Protein AF-A0A3E0NU77-F1 (afdb_monomer_lite)

Structure (mmCIF, N/CA/C/O backbone):
data_AF-A0A3E0NU77-F1
#
_entry.id   AF-A0A3E0NU77-F1
#
loop_
_atom_site.group_PDB
_atom_site.id
_atom_site.type_symbol
_atom_site.label_atom_id
_atom_site.label_alt_id
_atom_site.label_comp_id
_atom_site.label_asym_id
_atom_site.label_entity_id
_atom_site.label_seq_id
_atom_site.pdbx_PDB_ins_code
_atom_site.Cartn_x
_atom_site.Cartn_y
_atom_site.Cartn_z
_atom_site.occupancy
_atom_site.B_iso_or_equiv
_atom_site.auth_seq_id
_atom_site.auth_comp_id
_atom_site.auth_asym_id
_atom_site.auth_atom_id
_atom_site.pdbx_PDB_model_num
ATOM 1 N N . TRP A 1 1 ? 24.855 6.299 -4.990 1.00 49.91 1 TRP A N 1
ATOM 2 C CA . TRP A 1 1 ? 24.032 5.827 -3.865 1.00 49.91 1 TRP A CA 1
ATOM 3 C C . TRP A 1 1 ? 24.746 4.621 -3.277 1.00 49.91 1 TRP A C 1
ATOM 5 O O . TRP A 1 1 ? 24.871 3.644 -3.994 1.00 49.91 1 TRP A O 1
ATOM 15 N N . GLU A 1 2 ? 25.311 4.724 -2.069 1.00 51.88 2 GLU A N 1
ATOM 16 C CA . GLU A 1 2 ? 26.078 3.626 -1.432 1.00 51.88 2 GLU A CA 1
ATOM 17 C C . GLU A 1 2 ? 25.204 2.665 -0.600 1.00 51.88 2 GLU A C 1
ATOM 19 O O . GLU A 1 2 ? 25.606 1.528 -0.394 1.00 51.88 2 GLU A O 1
ATOM 24 N N . ASP A 1 3 ? 23.988 3.068 -0.208 1.00 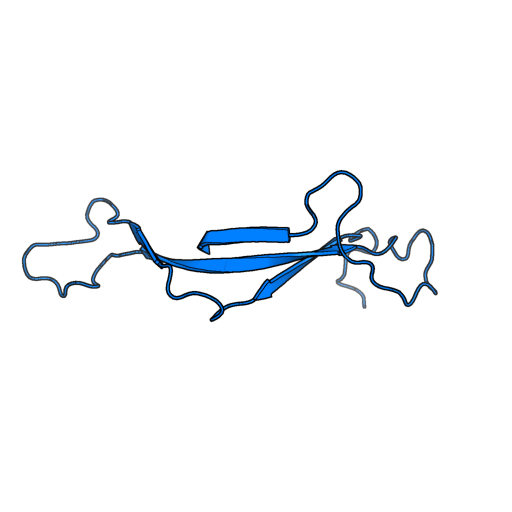56.88 3 ASP A N 1
ATOM 25 C CA . ASP A 1 3 ? 23.108 2.299 0.699 1.00 56.88 3 ASP A CA 1
ATOM 26 C C . ASP A 1 3 ? 21.881 1.652 0.024 1.00 56.88 3 ASP A C 1
ATOM 28 O O . ASP A 1 3 ? 20.940 1.223 0.692 1.00 56.88 3 ASP A O 1
ATOM 32 N N . ILE A 1 4 ? 21.846 1.586 -1.308 1.00 58.81 4 ILE A N 1
ATOM 33 C CA . ILE A 1 4 ? 20.766 0.909 -2.040 1.00 58.81 4 ILE A CA 1
ATOM 34 C C . ILE A 1 4 ? 21.321 -0.412 -2.561 1.00 58.81 4 ILE A C 1
ATOM 36 O O . ILE A 1 4 ? 22.298 -0.401 -3.305 1.00 58.81 4 ILE A O 1
ATOM 40 N N . ASP A 1 5 ? 20.713 -1.540 -2.175 1.00 60.88 5 ASP A N 1
ATOM 41 C CA . ASP A 1 5 ? 21.088 -2.852 -2.712 1.00 60.88 5 ASP A CA 1
ATOM 42 C C . ASP A 1 5 ? 20.894 -2.838 -4.242 1.00 60.88 5 ASP A C 1
ATOM 44 O O . ASP A 1 5 ? 19.754 -2.745 -4.706 1.00 60.88 5 ASP A O 1
ATOM 48 N N . PRO A 1 6 ? 21.967 -2.956 -5.047 1.00 60.53 6 PRO A N 1
ATOM 49 C CA . PRO A 1 6 ? 21.879 -2.917 -6.507 1.00 60.53 6 PRO A CA 1
ATOM 50 C C . PRO A 1 6 ? 21.165 -4.143 -7.110 1.00 60.53 6 PRO A C 1
ATOM 52 O O . PRO A 1 6 ? 21.021 -4.236 -8.328 1.00 60.53 6 PRO A O 1
ATOM 55 N N . ARG A 1 7 ? 20.749 -5.107 -6.275 1.00 62.50 7 ARG A N 1
ATOM 56 C CA . ARG A 1 7 ? 19.890 -6.253 -6.627 1.00 62.50 7 ARG A CA 1
ATOM 57 C C . ARG A 1 7 ? 18.403 -5.979 -6.381 1.00 62.50 7 ARG A C 1
ATOM 59 O O . ARG A 1 7 ? 17.575 -6.866 -6.589 1.00 62.50 7 ARG A O 1
ATOM 66 N N . GLY A 1 8 ? 18.064 -4.811 -5.835 1.00 66.81 8 GLY A N 1
ATOM 67 C CA . GLY A 1 8 ? 16.692 -4.401 -5.575 1.00 66.81 8 GLY A CA 1
ATOM 68 C C . GLY A 1 8 ? 15.944 -4.132 -6.878 1.00 66.81 8 GLY A C 1
ATOM 69 O O . GLY A 1 8 ? 15.882 -2.998 -7.335 1.00 66.81 8 GLY A O 1
ATOM 70 N N . ASP A 1 9 ? 15.348 -5.174 -7.454 1.00 77.69 9 ASP A N 1
ATOM 71 C CA . ASP A 1 9 ? 14.687 -5.097 -8.766 1.00 77.69 9 ASP A CA 1
ATOM 72 C C . ASP A 1 9 ? 13.193 -4.723 -8.677 1.00 77.69 9 ASP A C 1
ATOM 74 O O . ASP A 1 9 ? 12.511 -4.594 -9.696 1.00 77.69 9 ASP A O 1
ATOM 78 N N . TYR A 1 10 ? 12.654 -4.582 -7.460 1.00 87.06 10 TYR A N 1
ATOM 79 C CA . TYR A 1 10 ? 11.220 -4.442 -7.199 1.00 87.06 10 TYR A CA 1
ATOM 80 C C . TYR A 1 10 ? 10.941 -3.445 -6.080 1.00 87.06 10 TYR A C 1
ATOM 82 O O . TYR A 1 10 ? 11.626 -3.441 -5.057 1.00 87.06 10 TYR A O 1
ATOM 90 N N . PHE A 1 11 ? 9.874 -2.666 -6.226 1.00 88.19 11 PHE A N 1
ATOM 91 C CA . PHE A 1 11 ? 9.338 -1.840 -5.149 1.00 88.19 11 PHE A CA 1
ATOM 92 C C . PHE A 1 11 ? 7.818 -1.715 -5.262 1.00 88.19 11 PHE A C 1
ATOM 94 O O . PHE A 1 11 ? 7.227 -2.009 -6.302 1.00 88.19 11 PHE A O 1
ATOM 101 N N . SER A 1 12 ? 7.184 -1.265 -4.181 1.00 93.19 12 SER A N 1
ATOM 102 C CA . SER A 1 12 ? 5.737 -1.067 -4.131 1.00 93.19 12 SER A CA 1
ATOM 103 C C . SER A 1 12 ? 5.404 0.345 -3.664 1.00 93.19 12 SER A C 1
ATOM 105 O O . SER A 1 12 ? 6.028 0.864 -2.739 1.00 93.19 12 SER A O 1
ATOM 107 N N . VAL A 1 13 ? 4.391 0.945 -4.281 1.00 93.94 13 VAL A N 1
ATOM 108 C CA . VAL A 1 13 ? 3.797 2.221 -3.869 1.00 93.94 13 VAL A CA 1
ATOM 109 C C . VAL A 1 13 ? 2.447 1.937 -3.226 1.00 93.94 13 VAL A C 1
ATOM 111 O O . VAL A 1 13 ? 1.636 1.203 -3.787 1.00 93.94 13 VAL A O 1
ATOM 114 N N . TYR A 1 14 ? 2.203 2.521 -2.056 1.00 95.00 14 TYR A N 1
ATOM 115 C CA . TYR A 1 14 ? 0.932 2.413 -1.346 1.00 95.00 14 TYR A CA 1
ATOM 116 C C . TYR A 1 14 ? 0.162 3.714 -1.534 1.00 95.00 14 TYR A C 1
ATOM 118 O O . TYR A 1 14 ? 0.679 4.788 -1.238 1.00 95.00 14 TYR A O 1
ATOM 126 N N . VAL A 1 15 ? -1.058 3.609 -2.052 1.00 94.69 15 VAL A N 1
ATOM 127 C CA . VAL A 1 15 ? -1.957 4.746 -2.242 1.00 94.69 15 VAL A CA 1
ATOM 128 C C . VAL A 1 15 ? -3.076 4.655 -1.215 1.00 94.69 15 VAL A C 1
ATOM 130 O O . VAL A 1 15 ? -3.845 3.688 -1.197 1.00 94.69 15 VAL A O 1
ATOM 133 N N . GLU A 1 16 ? -3.147 5.678 -0.374 1.00 93.44 16 GLU A N 1
ATOM 134 C CA . GLU A 1 16 ? -4.125 5.816 0.703 1.00 93.44 16 GLU A CA 1
ATOM 135 C C . GLU A 1 16 ? -5.269 6.752 0.280 1.00 93.44 16 GLU A C 1
ATOM 137 O O . GLU A 1 16 ? -5.190 7.444 -0.738 1.00 93.44 16 GLU A O 1
ATOM 142 N N . GLY A 1 17 ? -6.371 6.766 1.035 1.00 92.19 17 GLY A N 1
ATOM 143 C CA . GLY A 1 17 ? -7.496 7.686 0.798 1.00 92.19 17 GLY A CA 1
ATOM 144 C C . GLY A 1 17 ? -8.412 7.333 -0.382 1.00 92.19 17 GLY A C 1
ATOM 145 O O . GLY A 1 17 ? -9.382 8.040 -0.641 1.00 92.19 17 GLY A O 1
ATOM 146 N N . LEU A 1 18 ? -8.161 6.219 -1.078 1.00 93.25 18 LEU A N 1
ATOM 147 C CA . LEU A 1 18 ? -9.042 5.724 -2.146 1.00 93.25 18 LEU A CA 1
ATOM 148 C C . LEU A 1 18 ? -10.306 5.037 -1.612 1.00 93.25 18 LEU A C 1
ATOM 150 O O . LEU A 1 18 ? -11.264 4.832 -2.357 1.00 93.25 18 LEU A O 1
ATOM 154 N N . THR A 1 19 ? -10.307 4.638 -0.338 1.00 91.31 19 THR A N 1
ATOM 155 C CA . THR A 1 19 ? -11.437 3.956 0.297 1.00 91.31 19 THR A CA 1
ATOM 156 C C . THR A 1 19 ? -11.615 4.420 1.739 1.00 91.31 19 THR A C 1
ATOM 158 O O . THR A 1 19 ? -10.654 4.820 2.387 1.00 91.31 19 THR A O 1
ATOM 161 N N . ASN A 1 20 ? -12.837 4.285 2.260 1.00 89.44 20 ASN A N 1
ATOM 162 C CA . ASN A 1 20 ? -13.143 4.445 3.687 1.00 89.44 20 ASN A CA 1
ATOM 163 C C . ASN A 1 20 ? -13.116 3.098 4.436 1.00 89.44 20 ASN A C 1
ATOM 165 O O . ASN A 1 20 ? -13.770 2.955 5.464 1.00 89.44 20 ASN A O 1
ATOM 169 N N . ALA A 1 21 ? -12.455 2.069 3.894 1.00 91.44 21 ALA A N 1
ATOM 170 C CA . ALA A 1 21 ? -12.436 0.750 4.515 1.00 91.44 21 ALA A CA 1
ATOM 171 C C . ALA A 1 21 ? -11.348 0.688 5.594 1.00 91.44 21 ALA A C 1
ATOM 173 O O . ALA A 1 21 ? -10.161 0.810 5.300 1.00 91.44 21 ALA A O 1
ATOM 174 N N . TYR A 1 22 ? -11.770 0.444 6.831 1.00 90.50 22 TYR A N 1
ATOM 175 C CA . TYR A 1 22 ? -10.908 0.257 7.992 1.00 90.50 22 TYR A CA 1
ATOM 176 C C . TYR A 1 22 ? -11.195 -1.094 8.645 1.00 90.50 22 TYR A C 1
ATOM 178 O O . TYR A 1 22 ? -12.310 -1.617 8.565 1.00 90.50 22 TYR A O 1
ATOM 186 N N . ARG A 1 23 ? -10.180 -1.660 9.290 1.00 92.06 23 ARG A N 1
ATOM 187 C CA . ARG A 1 23 ? -10.325 -2.776 10.225 1.00 92.06 23 ARG A CA 1
ATOM 188 C C . ARG A 1 23 ? -9.612 -2.417 11.518 1.00 92.06 23 ARG A C 1
ATOM 190 O O . ARG A 1 23 ? -8.719 -1.573 11.517 1.00 92.06 23 ARG A O 1
ATOM 197 N N . TRP A 1 24 ? -10.031 -3.037 12.606 1.00 89.75 24 TRP A N 1
ATOM 198 C CA . TRP A 1 24 ? -9.336 -2.909 13.872 1.00 89.75 24 TRP A CA 1
ATOM 199 C C . TRP A 1 24 ? -9.303 -4.241 14.595 1.00 89.75 24 TRP A C 1
ATOM 201 O O . TRP A 1 24 ? -10.160 -5.104 14.379 1.00 89.75 24 TRP A O 1
ATOM 211 N N . THR A 1 25 ? -8.306 -4.384 15.449 1.00 89.06 25 THR A N 1
ATOM 212 C CA . THR A 1 25 ? -8.180 -5.479 16.403 1.00 89.06 25 THR A CA 1
ATOM 213 C C . THR A 1 25 ? -8.212 -4.896 17.812 1.00 89.06 25 THR A C 1
ATOM 215 O O . THR A 1 25 ? -7.793 -3.760 18.043 1.00 89.06 25 THR A O 1
ATOM 218 N N . ASP A 1 26 ? -8.759 -5.667 18.750 1.00 86.81 26 ASP A N 1
ATOM 219 C CA . ASP A 1 26 ? -8.730 -5.372 20.181 1.00 86.81 26 ASP A CA 1
ATOM 220 C C . ASP A 1 26 ? -7.741 -6.369 20.829 1.00 86.81 26 ASP A C 1
ATOM 222 O O . ASP A 1 26 ? -8.140 -7.491 21.156 1.00 86.81 26 ASP A O 1
ATOM 226 N N . PRO A 1 27 ? -6.441 -6.034 20.958 1.00 86.06 27 PRO A N 1
ATOM 227 C CA . PRO A 1 27 ? -5.457 -6.893 21.604 1.00 86.06 27 PRO A CA 1
ATOM 228 C C . PRO A 1 27 ? -5.849 -7.184 23.056 1.00 86.06 27 PRO A C 1
ATOM 230 O O . PRO A 1 27 ? -6.375 -6.325 23.772 1.00 86.06 27 PRO A O 1
ATOM 233 N N . GLU A 1 28 ? -5.576 -8.405 23.511 1.00 83.81 28 GLU A N 1
ATOM 234 C CA . GLU A 1 28 ? -5.936 -8.832 24.860 1.00 83.81 28 GLU A CA 1
ATOM 235 C C . GLU A 1 28 ? -5.259 -7.939 25.916 1.00 83.81 28 GLU A C 1
ATOM 237 O O . GLU A 1 28 ? -4.051 -7.710 25.889 1.00 83.81 28 GLU A O 1
ATOM 242 N N . GLY A 1 29 ? -6.051 -7.396 26.843 1.00 81.62 29 GLY A N 1
ATOM 243 C CA . GLY A 1 29 ? -5.568 -6.495 27.894 1.00 81.62 29 GLY A CA 1
ATOM 244 C C . GLY A 1 29 ? -5.344 -5.037 27.471 1.00 81.62 29 GLY A C 1
ATOM 245 O O . GLY A 1 29 ? -5.019 -4.217 28.332 1.00 81.62 29 GLY A O 1
ATOM 246 N N . ALA A 1 30 ? -5.551 -4.687 26.196 1.00 80.69 30 ALA A N 1
ATOM 247 C CA . ALA A 1 30 ? -5.385 -3.319 25.700 1.00 80.69 30 ALA A CA 1
ATOM 248 C C . ALA A 1 30 ? -6.588 -2.400 26.002 1.00 80.69 30 ALA A C 1
ATOM 250 O O . ALA A 1 30 ? -6.430 -1.181 26.034 1.00 80.69 30 ALA A O 1
ATOM 251 N N . PHE A 1 31 ? -7.765 -2.975 26.275 1.00 78.62 31 PHE A N 1
ATOM 252 C CA . PHE A 1 31 ? -8.992 -2.254 26.631 1.00 78.62 31 PHE A CA 1
ATOM 253 C C . PHE A 1 31 ? -9.464 -2.606 28.048 1.00 78.62 31 PHE A C 1
ATOM 255 O O . PHE A 1 31 ? -9.545 -3.785 28.406 1.00 78.62 31 PHE A O 1
ATOM 262 N N . LYS A 1 32 ? -9.834 -1.596 28.845 1.00 80.25 32 LYS A N 1
ATOM 263 C CA . LYS A 1 32 ? -10.481 -1.761 30.154 1.00 80.25 32 LYS A CA 1
ATOM 264 C C . LYS A 1 32 ? -11.847 -1.064 30.183 1.00 80.25 32 LYS A C 1
ATOM 266 O O . LYS A 1 32 ? -12.030 -0.023 29.553 1.00 80.25 32 LYS A O 1
ATOM 271 N N . PRO A 1 33 ? -12.822 -1.589 30.949 1.00 77.00 33 PRO A N 1
ATOM 272 C CA . PRO A 1 33 ? -14.098 -0.910 31.153 1.00 77.00 33 PRO A CA 1
ATOM 273 C C . PRO A 1 33 ? -13.896 0.514 31.695 1.00 77.00 33 PRO A C 1
ATOM 275 O O . PRO A 1 33 ? -13.329 0.692 32.771 1.00 77.00 33 PRO A O 1
ATOM 278 N N . GLY A 1 34 ? -14.373 1.514 30.951 1.00 83.06 34 GLY A N 1
ATOM 279 C CA . GLY A 1 34 ? -14.205 2.938 31.266 1.00 83.06 34 GLY A CA 1
ATOM 280 C C . GLY A 1 34 ? -13.191 3.665 30.379 1.00 83.06 34 GLY A C 1
ATOM 281 O O . GLY A 1 34 ? -13.179 4.896 30.374 1.00 83.06 34 GLY A O 1
ATOM 282 N N . ASP A 1 35 ? -12.397 2.937 29.593 1.00 82.81 35 ASP A N 1
ATOM 283 C CA . ASP A 1 35 ? -11.485 3.549 28.635 1.00 82.81 35 ASP A CA 1
ATOM 284 C C . ASP A 1 35 ? -12.245 4.154 27.437 1.00 82.81 35 ASP A C 1
ATOM 286 O O . ASP A 1 35 ? -13.286 3.631 27.019 1.00 82.81 35 ASP A O 1
ATOM 290 N N . PRO A 1 36 ? -11.727 5.244 26.837 1.00 83.94 36 PRO A N 1
ATOM 291 C CA . PRO A 1 36 ? -12.244 5.768 25.580 1.00 83.94 36 PRO A CA 1
ATOM 292 C C . PRO A 1 36 ? -12.345 4.690 24.480 1.00 83.94 36 PRO A C 1
ATOM 294 O O . PRO A 1 36 ? -11.510 3.789 24.422 1.00 83.94 36 PRO A O 1
ATOM 297 N N . PRO A 1 37 ? -13.309 4.801 23.547 1.00 74.69 37 PRO A N 1
ATOM 298 C CA . PRO A 1 37 ? -13.591 3.776 22.530 1.00 74.69 37 PRO A CA 1
ATOM 299 C C . PRO A 1 37 ? -12.463 3.520 21.510 1.00 74.69 37 PRO A C 1
ATOM 301 O O . PRO A 1 37 ? -12.589 2.624 20.677 1.00 74.69 37 PRO A O 1
ATOM 304 N N . THR A 1 38 ? -11.376 4.291 21.547 1.00 78.56 38 THR A N 1
ATOM 305 C CA . THR A 1 38 ? -10.174 4.107 20.715 1.00 78.56 38 THR A CA 1
ATOM 306 C C . THR A 1 38 ? -8.989 3.533 21.489 1.00 78.56 38 THR A C 1
ATOM 308 O O . THR A 1 38 ? -7.951 3.260 20.893 1.00 78.56 38 THR A O 1
ATOM 311 N N . THR A 1 39 ? -9.100 3.379 22.809 1.00 84.56 39 THR A N 1
ATOM 312 C CA . THR A 1 39 ? -7.986 2.951 23.657 1.00 84.56 39 THR A CA 1
ATOM 313 C C . THR A 1 39 ? -7.639 1.499 23.384 1.00 84.56 39 THR A C 1
ATOM 315 O O . THR A 1 39 ? -8.502 0.625 23.423 1.00 84.56 39 THR A O 1
ATOM 318 N N . GLY A 1 40 ? -6.360 1.261 23.103 1.00 79.81 40 GLY A N 1
ATOM 319 C CA . GLY A 1 40 ? -5.824 -0.078 22.902 1.00 79.81 40 GLY A CA 1
ATOM 320 C C . GLY A 1 40 ? -6.151 -0.717 21.557 1.00 79.81 40 GLY A C 1
ATOM 321 O O . GLY A 1 40 ? -5.704 -1.829 21.326 1.00 79.81 40 GLY A O 1
ATOM 322 N N . ARG A 1 41 ? -6.887 -0.044 20.664 1.00 88.00 41 ARG A N 1
ATOM 323 C CA . ARG A 1 41 ? -7.208 -0.571 19.332 1.00 88.00 41 ARG A CA 1
ATOM 324 C C . ARG A 1 41 ? -6.082 -0.323 18.345 1.00 88.00 41 ARG A C 1
ATOM 326 O O . ARG A 1 41 ? -5.615 0.808 18.214 1.00 88.00 41 ARG A O 1
ATOM 333 N N . GLU A 1 42 ? -5.716 -1.352 17.595 1.00 88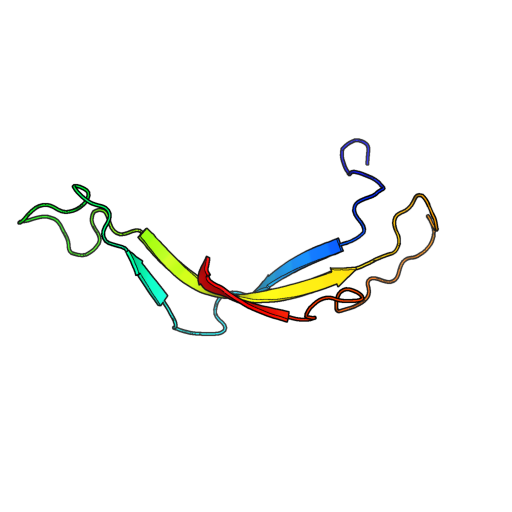.88 42 GLU A N 1
ATOM 334 C CA . GLU A 1 42 ? -4.874 -1.199 16.410 1.00 88.88 42 GLU A CA 1
ATOM 335 C C . GLU A 1 42 ? -5.791 -0.988 15.208 1.00 88.88 42 GLU A C 1
ATOM 337 O O . GLU A 1 42 ? -6.686 -1.795 14.963 1.00 88.88 42 GLU A O 1
ATOM 342 N N . PHE A 1 43 ? -5.607 0.116 14.485 1.00 89.75 43 PHE A N 1
ATOM 343 C CA . PHE A 1 43 ? -6.392 0.446 13.299 1.00 89.75 43 PHE A CA 1
ATOM 344 C C . PHE A 1 43 ? -5.540 0.272 12.053 1.00 89.75 43 PHE A C 1
ATOM 346 O O . PHE A 1 43 ? -4.419 0.767 11.998 1.00 89.75 43 PHE A O 1
ATO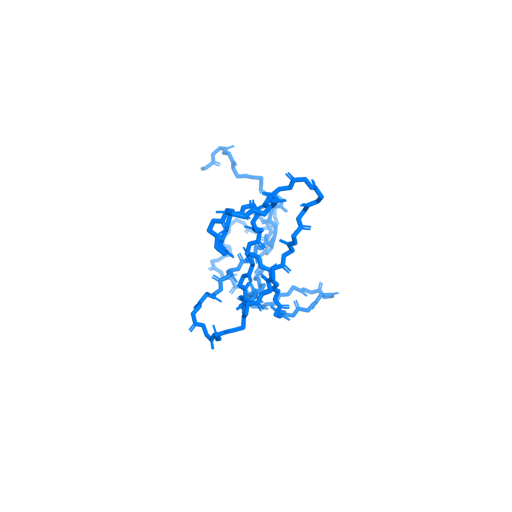M 353 N N . GLU A 1 44 ? -6.116 -0.354 11.034 1.00 93.00 44 GLU A N 1
ATOM 354 C CA . GLU A 1 44 ? -5.499 -0.484 9.719 1.00 93.00 44 GLU A CA 1
ATOM 355 C C . GLU A 1 44 ? -6.466 0.018 8.650 1.00 93.00 44 GLU A C 1
ATOM 357 O O . GLU A 1 44 ? -7.681 -0.232 8.696 1.00 93.00 44 GLU A O 1
ATOM 362 N N . GLN A 1 45 ? -5.921 0.711 7.658 1.00 93.44 45 GLN A N 1
ATOM 363 C CA . GLN A 1 45 ? -6.668 1.251 6.531 1.00 93.44 45 GLN A CA 1
ATOM 364 C C . GLN A 1 45 ? -6.399 0.441 5.272 1.00 93.44 45 GLN A C 1
ATOM 366 O O . GLN A 1 45 ? -5.308 -0.085 5.047 1.00 93.44 45 GLN A O 1
ATOM 371 N N . LYS A 1 46 ? -7.425 0.314 4.430 1.00 95.44 46 LYS A N 1
ATOM 372 C CA . LYS A 1 46 ? -7.297 -0.391 3.160 1.00 95.44 46 LYS A CA 1
ATOM 373 C C . LYS A 1 46 ? -6.631 0.509 2.120 1.00 95.44 46 LYS A C 1
ATOM 375 O O . LYS A 1 46 ? -7.244 1.449 1.612 1.00 95.44 46 LYS A O 1
ATOM 380 N N . ASN A 1 47 ? -5.413 0.140 1.756 1.00 96.12 47 ASN A N 1
ATOM 381 C CA . ASN A 1 47 ? -4.554 0.824 0.803 1.00 96.12 47 ASN A CA 1
ATOM 382 C C . ASN A 1 47 ? -4.457 0.046 -0.513 1.00 96.12 47 ASN A C 1
ATOM 384 O O . ASN A 1 47 ? -4.498 -1.190 -0.539 1.00 96.12 47 ASN A O 1
ATOM 388 N N . LEU A 1 48 ? -4.317 0.774 -1.621 1.00 96.56 48 LEU A N 1
ATOM 389 C CA . LEU A 1 48 ? -3.991 0.182 -2.915 1.00 96.56 48 LEU A CA 1
ATOM 390 C C . LEU A 1 48 ? -2.472 0.054 -3.018 1.00 96.56 48 LEU A C 1
ATOM 392 O O . LEU A 1 48 ? -1.768 1.057 -3.096 1.00 96.56 48 LEU A O 1
ATOM 396 N N . MET A 1 49 ? -1.969 -1.177 -3.022 1.00 96.25 49 MET A N 1
ATOM 397 C CA . MET A 1 49 ? -0.561 -1.465 -3.269 1.00 96.25 49 MET A CA 1
ATOM 398 C C . MET A 1 49 ? -0.345 -1.668 -4.767 1.00 96.25 49 MET A C 1
ATOM 400 O O . MET A 1 49 ? -0.939 -2.571 -5.356 1.00 96.25 49 MET A O 1
ATOM 404 N N . LEU A 1 50 ? 0.515 -0.848 -5.364 1.00 96.06 50 LEU A N 1
ATOM 405 C CA . LEU A 1 50 ? 0.947 -0.932 -6.756 1.00 96.06 50 LEU A CA 1
ATOM 406 C C . LEU A 1 50 ? 2.382 -1.438 -6.803 1.00 96.06 50 LEU A C 1
ATOM 408 O O . LEU A 1 50 ? 3.247 -0.875 -6.132 1.00 96.06 50 LEU A O 1
ATOM 412 N N . ASN A 1 51 ? 2.642 -2.473 -7.593 1.00 94.50 51 ASN A N 1
ATOM 413 C CA . ASN A 1 51 ? 3.975 -3.039 -7.721 1.00 94.50 51 ASN A CA 1
ATOM 414 C C . ASN A 1 51 ? 4.675 -2.529 -8.975 1.00 94.50 51 ASN A C 1
ATOM 416 O O . ASN A 1 51 ? 4.058 -2.350 -10.026 1.00 94.50 51 ASN A O 1
ATOM 420 N N . PHE A 1 52 ? 5.978 -2.323 -8.849 1.00 91.25 52 PHE A N 1
ATOM 421 C CA . PHE A 1 52 ? 6.843 -1.869 -9.919 1.00 91.25 52 PHE A CA 1
ATOM 422 C C . PHE A 1 52 ? 8.138 -2.659 -9.913 1.00 91.25 52 PHE A C 1
ATOM 424 O O . PHE A 1 52 ? 8.585 -3.161 -8.876 1.00 91.25 52 PHE A O 1
ATOM 431 N N . TRP A 1 53 ? 8.762 -2.728 -11.081 1.00 87.88 53 TRP A N 1
ATOM 432 C CA . TRP A 1 53 ? 10.031 -3.404 -11.240 1.00 87.88 53 TRP A CA 1
ATOM 433 C C . TRP A 1 53 ? 10.931 -2.724 -12.262 1.00 87.88 53 TRP A C 1
ATOM 435 O O . TRP A 1 53 ? 10.473 -2.066 -13.202 1.00 87.88 53 TRP A O 1
ATOM 445 N N . ARG A 1 54 ? 12.232 -2.914 -12.077 1.00 85.25 54 ARG A N 1
ATOM 446 C CA . ARG A 1 54 ? 13.283 -2.551 -13.025 1.00 85.25 54 ARG A CA 1
ATOM 447 C C . ARG A 1 54 ? 14.376 -3.618 -12.919 1.00 85.25 54 ARG A C 1
ATOM 449 O O . ARG A 1 54 ? 14.673 -4.041 -11.807 1.00 85.25 54 ARG A O 1
ATOM 456 N N . PRO A 1 55 ? 14.980 -4.070 -14.029 1.00 77.12 55 PRO A N 1
ATOM 457 C CA . PRO A 1 55 ? 16.184 -4.888 -13.941 1.00 77.12 55 PRO A CA 1
ATOM 458 C C . PRO A 1 55 ? 17.268 -4.133 -13.161 1.00 77.12 55 PRO A C 1
ATOM 460 O O . PRO A 1 55 ? 17.549 -2.974 -13.473 1.00 77.12 55 PRO A O 1
ATOM 463 N N . GLY A 1 56 ? 17.852 -4.777 -12.151 1.00 71.62 56 GLY A N 1
ATOM 464 C CA . GLY A 1 56 ? 18.849 -4.156 -11.291 1.00 71.62 56 GLY A CA 1
ATOM 465 C C . GLY A 1 56 ? 20.050 -3.633 -12.061 1.00 71.62 56 GLY A C 1
ATOM 466 O O . GLY A 1 56 ? 20.409 -4.139 -13.133 1.00 71.62 56 GLY A O 1
ATOM 467 N N . ASP A 1 57 ? 20.709 -2.644 -11.467 1.00 68.25 57 ASP A N 1
ATOM 468 C CA . ASP A 1 57 ? 21.820 -1.920 -12.086 1.00 68.25 57 ASP A CA 1
ATOM 469 C C . ASP A 1 57 ? 22.971 -2.860 -12.479 1.00 68.25 57 ASP A C 1
ATOM 471 O O . ASP A 1 57 ? 23.667 -2.615 -13.455 1.00 68.25 57 ASP A O 1
ATOM 475 N N . LYS A 1 58 ? 23.095 -4.026 -11.826 1.00 63.56 58 LYS A N 1
ATOM 476 C CA . LYS A 1 58 ? 24.054 -5.078 -12.204 1.00 63.56 58 LYS A CA 1
ATOM 477 C C . LYS A 1 58 ? 23.894 -5.584 -13.648 1.00 63.56 58 LYS A C 1
ATOM 479 O O . LYS A 1 58 ? 24.867 -6.053 -14.236 1.00 63.56 58 LYS A O 1
ATOM 484 N N . PHE A 1 59 ? 22.679 -5.575 -14.193 1.00 67.69 59 PHE A N 1
ATOM 485 C CA . PHE A 1 59 ? 22.406 -6.053 -15.550 1.00 67.69 59 PHE A CA 1
ATOM 486 C C . PHE A 1 59 ? 22.357 -4.906 -16.561 1.00 67.69 59 PHE A C 1
ATOM 488 O O . PHE A 1 59 ? 22.817 -5.094 -17.689 1.00 67.69 59 PHE A O 1
ATOM 495 N N . ARG A 1 60 ? 21.799 -3.749 -16.169 1.00 67.12 60 ARG A N 1
ATOM 496 C CA . ARG A 1 60 ? 21.674 -2.539 -17.000 1.00 67.12 60 ARG A CA 1
ATOM 497 C C . ARG A 1 60 ? 21.619 -1.264 -16.155 1.00 67.12 60 ARG A C 1
ATOM 499 O O . ARG A 1 60 ? 20.560 -0.863 -15.668 1.00 67.12 60 ARG A O 1
ATOM 506 N N . GLU A 1 61 ? 22.761 -0.599 -16.038 1.00 67.81 61 GLU A N 1
ATOM 507 C CA . GLU A 1 61 ? 22.905 0.657 -15.287 1.00 67.81 61 GLU A CA 1
ATOM 508 C C . GLU A 1 61 ? 22.154 1.834 -15.946 1.00 67.81 61 GLU A C 1
ATOM 510 O O . GLU A 1 61 ? 21.680 2.738 -15.257 1.00 67.81 61 GLU A O 1
ATOM 515 N N . ASP A 1 62 ? 21.977 1.809 -17.271 1.00 74.19 62 ASP A N 1
ATOM 516 C CA . ASP A 1 62 ? 21.401 2.894 -18.077 1.00 74.19 62 ASP A CA 1
ATOM 517 C C . ASP A 1 62 ? 19.874 2.816 -18.269 1.00 74.19 62 ASP A C 1
ATOM 519 O O . ASP A 1 62 ? 19.277 3.706 -18.880 1.00 74.19 62 ASP A O 1
ATOM 523 N N . GLU A 1 63 ? 19.210 1.780 -17.749 1.00 74.69 63 GLU A N 1
ATOM 524 C CA . GLU A 1 63 ? 17.779 1.568 -17.983 1.00 74.69 63 GLU A CA 1
ATOM 525 C C . GLU A 1 63 ? 16.906 2.533 -17.160 1.00 74.69 63 GLU A C 1
ATOM 527 O O . GLU A 1 63 ? 16.584 2.303 -16.006 1.00 74.69 63 GLU A O 1
ATOM 532 N N . GLN A 1 64 ? 16.435 3.621 -17.764 1.00 78.75 64 GLN A N 1
ATOM 533 C CA . GLN A 1 64 ? 15.645 4.641 -17.052 1.00 78.75 64 GLN A CA 1
ATOM 534 C C . GLN A 1 64 ? 14.157 4.292 -16.867 1.00 78.75 64 GLN A C 1
ATOM 536 O O . GLN A 1 64 ? 13.406 5.063 -16.269 1.00 78.75 64 GLN A O 1
ATOM 541 N N . MET A 1 65 ? 13.703 3.153 -17.396 1.00 82.69 65 MET A N 1
ATOM 542 C CA . MET A 1 65 ? 12.287 2.797 -17.412 1.00 82.69 65 MET A CA 1
ATOM 543 C C . MET A 1 65 ? 11.913 1.909 -16.224 1.00 82.69 65 MET A C 1
ATOM 545 O O . MET A 1 65 ? 12.334 0.758 -16.127 1.00 82.69 65 MET A O 1
ATOM 549 N N . ILE A 1 66 ? 11.036 2.428 -15.368 1.00 86.19 66 ILE A N 1
ATOM 550 C CA . ILE A 1 66 ? 10.335 1.642 -14.353 1.00 86.19 66 ILE A CA 1
ATOM 551 C C . ILE A 1 66 ? 9.097 1.022 -15.001 1.00 86.19 66 ILE A C 1
ATOM 553 O O . ILE A 1 66 ? 8.322 1.703 -15.675 1.00 86.19 66 ILE A O 1
ATOM 557 N N . ARG A 1 67 ? 8.907 -0.279 -14.800 1.00 88.94 67 ARG A N 1
ATOM 558 C CA . ARG A 1 67 ? 7.800 -1.047 -15.372 1.00 88.94 67 ARG A CA 1
ATOM 559 C C . ARG A 1 67 ? 6.756 -1.315 -14.298 1.00 88.94 67 ARG A C 1
ATOM 561 O O . ARG A 1 67 ? 7.094 -1.610 -13.156 1.00 88.94 67 ARG A O 1
ATOM 568 N N . TYR A 1 68 ? 5.487 -1.216 -14.678 1.00 90.31 68 TYR A N 1
ATOM 569 C CA . TYR A 1 68 ? 4.375 -1.608 -13.820 1.00 90.31 68 TYR A CA 1
ATOM 570 C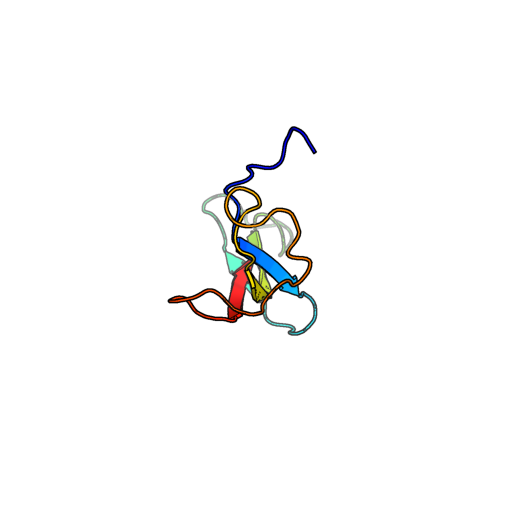 C . TYR A 1 68 ? 4.286 -3.134 -13.715 1.00 90.31 68 TYR A C 1
ATOM 572 O O . TYR A 1 68 ? 4.551 -3.844 -14.690 1.00 90.31 68 TYR A O 1
ATOM 580 N N . GLY A 1 69 ? 3.911 -3.615 -12.534 1.00 89.25 69 GLY A N 1
ATOM 581 C CA . GLY A 1 69 ? 3.795 -5.028 -12.211 1.00 89.25 69 GLY A CA 1
ATOM 582 C C . GLY A 1 69 ? 5.090 -5.656 -11.710 1.00 89.25 69 GLY A C 1
ATOM 583 O O . GLY A 1 69 ? 6.085 -4.976 -11.473 1.00 89.25 69 GLY A O 1
ATOM 584 N N . ILE A 1 70 ? 5.070 -6.976 -11.527 1.00 86.31 70 ILE A N 1
ATOM 585 C CA . ILE A 1 70 ? 6.260 -7.796 -11.256 1.00 86.31 70 ILE A CA 1
ATOM 586 C C . ILE A 1 70 ? 6.097 -9.109 -12.030 1.00 86.31 70 ILE A C 1
ATOM 588 O O . ILE A 1 70 ? 5.087 -9.789 -11.833 1.00 86.31 70 ILE A O 1
ATOM 592 N N . PRO A 1 71 ? 7.068 -9.520 -12.867 1.00 85.12 71 PRO A N 1
ATOM 593 C CA . PRO A 1 71 ? 6.986 -10.785 -13.588 1.00 85.12 71 PRO A CA 1
ATOM 594 C C . PRO A 1 71 ? 6.711 -11.964 -12.641 1.00 85.12 71 PRO A C 1
ATOM 596 O O . PRO A 1 71 ? 7.456 -12.209 -11.695 1.00 85.12 71 PRO A O 1
ATOM 599 N N . GLY A 1 72 ? 5.617 -12.689 -12.887 1.00 86.50 72 GLY A N 1
ATOM 600 C CA . GLY A 1 72 ? 5.211 -13.842 -12.074 1.00 86.50 72 GLY A CA 1
ATOM 601 C C . GLY A 1 72 ? 4.524 -13.509 -10.741 1.00 86.50 72 GLY A C 1
ATOM 602 O O . GLY A 1 72 ? 4.270 -14.425 -9.961 1.00 86.50 72 GLY A O 1
ATOM 603 N N . LYS A 1 73 ? 4.201 -12.239 -10.464 1.00 88.94 73 LYS A N 1
ATOM 604 C CA . LYS A 1 73 ? 3.387 -11.822 -9.309 1.00 88.94 73 LYS A CA 1
ATOM 605 C C . LYS A 1 73 ? 2.213 -10.948 -9.756 1.00 88.94 73 L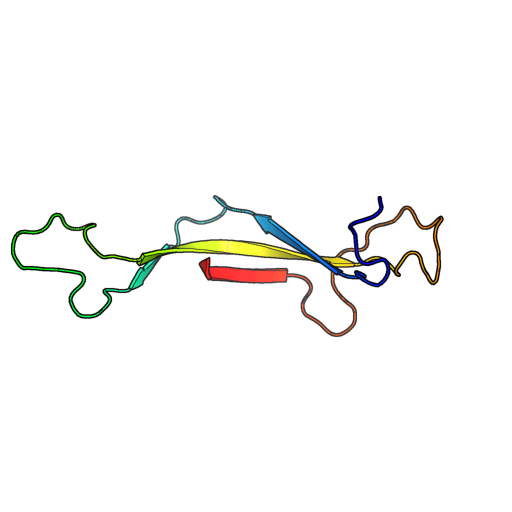YS A C 1
ATOM 607 O O . LYS A 1 73 ? 2.064 -10.638 -10.931 1.00 88.94 73 LYS A O 1
ATOM 612 N N . VAL A 1 74 ? 1.361 -10.578 -8.803 1.00 91.06 74 VAL A N 1
ATOM 613 C CA . VAL A 1 74 ? 0.248 -9.650 -9.037 1.00 91.06 74 VAL A CA 1
ATOM 614 C C . VAL A 1 74 ? 0.754 -8.226 -9.252 1.00 91.06 74 VAL A C 1
ATOM 616 O O . VAL A 1 74 ? 1.662 -7.769 -8.553 1.00 91.06 74 VAL A O 1
ATOM 619 N N . ASP A 1 75 ? 0.121 -7.504 -10.173 1.00 93.19 75 ASP A N 1
ATOM 620 C CA . ASP A 1 75 ? 0.511 -6.124 -10.472 1.00 93.19 75 ASP A CA 1
ATOM 621 C C . ASP A 1 75 ? 0.095 -5.145 -9.371 1.00 93.19 75 ASP A C 1
ATOM 623 O O . ASP A 1 75 ? 0.814 -4.200 -9.050 1.00 93.19 75 ASP A O 1
ATOM 627 N N . TYR A 1 76 ? -1.054 -5.409 -8.754 1.00 95.56 76 TYR A N 1
ATOM 628 C CA . TYR A 1 76 ? -1.574 -4.646 -7.633 1.00 95.56 76 TYR A CA 1
ATOM 629 C C . TYR A 1 76 ? -2.367 -5.541 -6.686 1.00 95.56 76 TYR A C 1
ATOM 631 O O . TYR A 1 76 ? -2.861 -6.608 -7.060 1.00 95.56 76 TYR A O 1
ATOM 639 N N . SER A 1 77 ? -2.526 -5.082 -5.450 1.00 96.19 77 SER A N 1
ATOM 640 C CA . SER A 1 77 ? -3.409 -5.719 -4.478 1.00 96.19 77 SER A CA 1
ATOM 641 C C . SER A 1 77 ? -3.956 -4.702 -3.490 1.00 96.19 77 SER A C 1
ATOM 643 O O . SER A 1 77 ? -3.275 -3.748 -3.122 1.00 96.19 77 SER A O 1
ATOM 645 N N . TRP A 1 78 ? -5.169 -4.941 -3.006 1.00 96.06 78 TRP A N 1
ATOM 646 C CA . TRP A 1 78 ? -5.677 -4.220 -1.848 1.00 96.06 78 TRP A CA 1
ATOM 647 C C . TRP A 1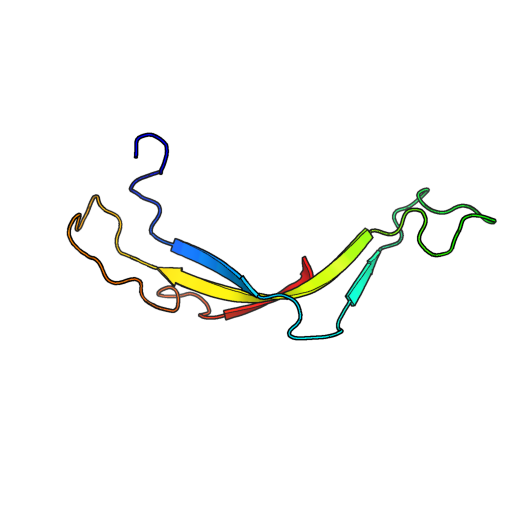 78 ? -5.144 -4.850 -0.569 1.00 96.06 78 TRP A C 1
ATOM 649 O O . TRP A 1 78 ? -5.333 -6.047 -0.353 1.00 96.06 78 TRP A O 1
ATOM 659 N N . VAL A 1 79 ? -4.530 -4.045 0.288 1.00 95.50 79 VAL A N 1
ATOM 660 C CA . VAL A 1 79 ? -3.957 -4.497 1.559 1.00 95.50 79 VAL A CA 1
ATOM 661 C C . VAL A 1 79 ? -4.430 -3.607 2.694 1.00 95.50 79 VAL A C 1
ATOM 663 O O . VAL A 1 79 ? -4.704 -2.432 2.483 1.00 95.50 79 VAL A O 1
ATOM 666 N N . TYR A 1 80 ? -4.539 -4.171 3.889 1.00 93.88 80 TYR A N 1
ATOM 667 C CA . TYR A 1 80 ? -4.723 -3.388 5.104 1.00 93.88 80 TYR A CA 1
ATOM 668 C C . TYR A 1 80 ? -3.351 -3.153 5.727 1.00 93.88 80 TYR A C 1
ATOM 670 O O . TYR A 1 80 ? -2.564 -4.100 5.809 1.00 93.88 80 TYR A O 1
ATOM 678 N N . ARG A 1 81 ? -3.065 -1.901 6.076 1.00 87.19 81 ARG A N 1
ATOM 679 C CA . ARG A 1 81 ? -1.814 -1.464 6.693 1.00 87.19 81 ARG A CA 1
ATOM 680 C C . ARG A 1 81 ? -2.081 -0.355 7.700 1.00 87.19 81 ARG A C 1
ATOM 682 O O . ARG A 1 81 ? -3.130 0.314 7.548 1.00 87.19 81 ARG A O 1
#

Foldseek 3Di:
DVPDDLQCFKDKDKAPPPDPDKDKDQPPPQDDPPDDPCTRIDMWGWIKIAMWGDHGCVVPVPDPDIGQADVPDGRIDTDTD

pLDDT: mean 83.56, std 11.47, range [49.91, 96.56]

Sequence (81 aa):
WEDIDPRGDYFSVYVEGLTNAYRWTDPEGAFKPGDPPTTGREFEQKNLMLNFWRPGDKFREDEQMIRYGIPGKVDYSWVYR

Secondary structure (DSSP, 8-state):
--SS-TT--EEEEEE-SS---EEEE--TTS--TTS-TTTT-EEEEEEEEEEEE---TTT-TT--PPEES-TTS-SEEEEE-

Radius of gyration: 19.17 Å; chains: 1; bounding box: 40×22×49 Å